Protein AF-A0A2V7GII0-F1 (afdb_monomer)

Radius of gyration: 19.77 Å; Cα contacts (8 Å, |Δi|>4): 20; chains: 1; bounding box: 32×27×68 Å

pLDDT: mean 85.57, std 12.08, range [47.81, 95.56]

Solvent-accessible surface area (backbone atoms only — not comparable to full-atom values): 5134 Å² total; per-residue (Å²): 138,82,78,77,82,78,83,76,87,68,70,84,76,50,55,66,58,52,50,53,51,50,53,52,50,53,50,54,51,51,55,52,52,60,59,34,49,76,82,50,78,95,50,63,70,62,49,54,53,47,51,50,21,59,78,70,74,53,80,78,83,94,82,79,71,89,89,71,51,63,68,59,51,55,51,48,74,73,106

Secondary structure (DSSP, 8-state):
--PPPPPPPPGGGTHHHHHHHHHHHHHHHHHHHHHHTTT--S-HHHHHHHHHHHHTT--------TTSSHHHHHHHHH-

Sequence (79 aa):
MTHPPSPLPHPASRTSGDLELLERLAAARMDLLSHVGRRIVGQKDILDGILTAVFSGGHALLVGVPGLAKTLMVQSVAE

Foldseek 3Di:
DDDPDDDDDDPPVVVVVVVVVVVVLVVVLVVLCVQLCVVDPPCVVVLVVCSVCVVVVHDDDDDDDPPNCPVVSVVSSVD

Mean predicted aligned error: 9.1 Å

Structure (mmCIF, N/CA/C/O backbone):
data_AF-A0A2V7GII0-F1
#
_entry.id   AF-A0A2V7GII0-F1
#
loop_
_atom_site.group_PDB
_atom_site.id
_atom_site.type_symbol
_atom_site.label_atom_id
_atom_site.label_alt_id
_atom_site.label_comp_id
_atom_site.label_asym_id
_atom_site.label_entity_id
_atom_site.label_seq_id
_atom_site.pdbx_PDB_ins_code
_atom_site.Cartn_x
_atom_site.Cartn_y
_atom_site.Cartn_z
_atom_site.occupancy
_atom_site.B_iso_or_equiv
_atom_site.auth_seq_id
_atom_site.auth_comp_id
_atom_site.auth_asym_id
_atom_site.auth_atom_id
_atom_site.pdbx_PDB_model_num
ATOM 1 N N . MET A 1 1 ? 6.825 17.035 -54.622 1.00 47.81 1 MET A N 1
ATOM 2 C CA . MET A 1 1 ? 7.820 16.776 -53.559 1.00 47.81 1 MET A CA 1
ATOM 3 C C . MET A 1 1 ? 7.115 16.051 -52.421 1.00 47.81 1 MET A C 1
ATOM 5 O O . MET A 1 1 ? 6.569 16.694 -51.539 1.00 47.81 1 MET A O 1
ATOM 9 N N . THR A 1 2 ? 7.013 14.724 -52.495 1.00 56.97 2 THR A N 1
ATOM 10 C CA . THR A 1 2 ? 6.403 13.900 -51.441 1.00 56.97 2 THR A CA 1
ATOM 11 C C . THR A 1 2 ? 7.509 13.431 -50.507 1.00 56.97 2 THR A C 1
ATOM 13 O O . THR A 1 2 ? 8.375 12.658 -50.912 1.00 56.97 2 THR A O 1
ATOM 16 N N . HIS A 1 3 ? 7.512 13.953 -49.285 1.00 60.78 3 HIS A N 1
ATOM 17 C CA . HIS A 1 3 ? 8.423 13.521 -48.232 1.00 60.78 3 HIS A CA 1
ATOM 18 C C . HIS A 1 3 ? 8.113 12.051 -47.883 1.00 60.78 3 HIS A C 1
ATOM 20 O O . HIS A 1 3 ? 6.933 11.722 -47.733 1.00 60.78 3 HIS A O 1
ATOM 26 N N . PRO A 1 4 ? 9.107 11.151 -47.769 1.00 70.38 4 PRO A N 1
ATOM 27 C CA . PRO A 1 4 ? 8.851 9.809 -47.261 1.00 70.38 4 PRO A CA 1
ATOM 28 C C . PRO A 1 4 ? 8.390 9.885 -45.792 1.00 70.38 4 PRO A C 1
ATOM 30 O O . PRO A 1 4 ? 8.832 10.788 -45.068 1.00 70.38 4 PRO A O 1
ATOM 33 N N . PRO A 1 5 ? 7.506 8.972 -45.345 1.00 69.88 5 PRO A N 1
ATOM 34 C CA . PRO A 1 5 ? 7.096 8.890 -43.948 1.00 69.88 5 PRO A CA 1
ATOM 35 C C . PRO A 1 5 ? 8.314 8.592 -43.065 1.00 69.88 5 PRO A C 1
ATOM 37 O O . PRO A 1 5 ? 9.101 7.695 -43.369 1.00 69.88 5 PRO A O 1
ATOM 40 N N . SER A 1 6 ? 8.476 9.355 -41.979 1.00 70.00 6 SER A N 1
ATOM 41 C CA . SER A 1 6 ? 9.522 9.107 -40.982 1.00 70.00 6 SER A CA 1
ATOM 42 C C . SER A 1 6 ? 9.419 7.675 -40.438 1.00 70.00 6 SER A C 1
ATOM 44 O O . SER A 1 6 ? 8.305 7.203 -40.187 1.00 70.00 6 SER A O 1
ATOM 46 N N . PRO A 1 7 ? 10.550 6.974 -40.233 1.00 67.75 7 PRO A N 1
ATOM 47 C CA . PRO A 1 7 ? 10.533 5.601 -39.756 1.00 67.75 7 PRO A CA 1
ATOM 48 C C . PRO A 1 7 ? 9.924 5.530 -38.353 1.00 67.75 7 PRO A C 1
ATOM 50 O O . PRO A 1 7 ? 10.314 6.269 -37.447 1.00 67.75 7 PRO A O 1
ATOM 53 N N . LEU A 1 8 ? 8.949 4.635 -38.184 1.00 64.50 8 LEU A N 1
ATOM 54 C CA . LEU A 1 8 ? 8.350 4.339 -36.887 1.00 64.50 8 LEU A CA 1
ATOM 55 C C . LEU A 1 8 ? 9.427 3.768 -35.944 1.00 64.50 8 LEU A C 1
ATOM 57 O O . LEU A 1 8 ? 10.219 2.923 -36.369 1.00 64.50 8 LEU A O 1
ATOM 61 N N . PRO A 1 9 ? 9.466 4.188 -34.669 1.00 64.94 9 PRO A N 1
ATOM 62 C CA . PRO A 1 9 ? 10.472 3.728 -33.715 1.00 64.94 9 PRO A CA 1
ATOM 63 C C . PRO A 1 9 ? 10.443 2.199 -33.536 1.00 64.94 9 PRO A C 1
ATOM 65 O O . PRO A 1 9 ? 9.453 1.644 -33.053 1.00 64.94 9 PRO A O 1
ATOM 68 N N . HIS A 1 10 ? 11.546 1.539 -33.907 1.00 59.75 10 HIS A N 1
ATOM 69 C CA . HIS A 1 10 ? 11.741 0.084 -33.879 1.00 59.75 10 HIS A CA 1
ATOM 70 C C . HIS A 1 10 ? 11.815 -0.451 -32.423 1.00 59.75 10 HIS A C 1
ATOM 72 O O . HIS A 1 10 ? 12.474 0.167 -31.587 1.00 59.75 10 HIS A O 1
ATOM 78 N N . PRO A 1 11 ? 11.153 -1.577 -32.080 1.00 60.50 11 PRO A N 1
ATOM 79 C 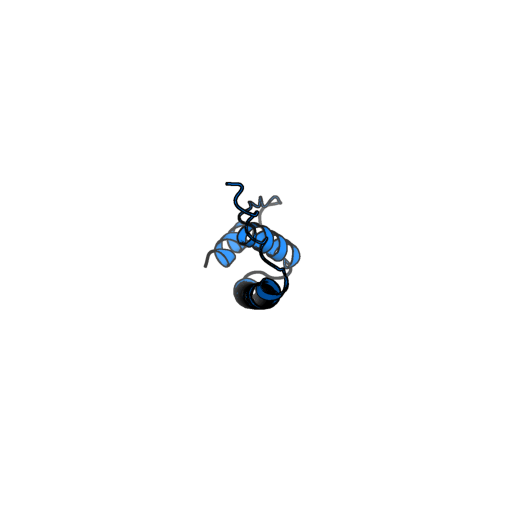CA . PRO A 1 11 ? 10.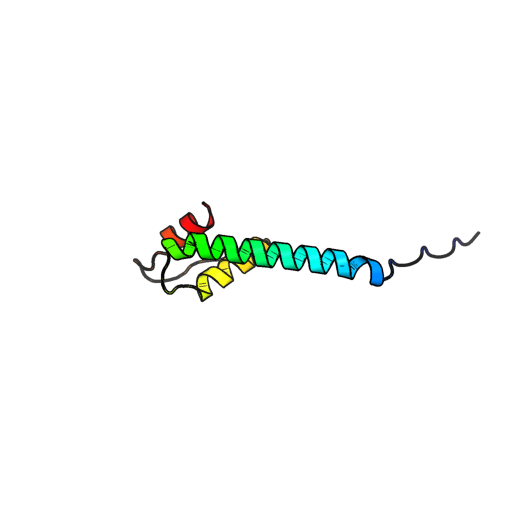963 -2.051 -30.699 1.00 60.50 11 PRO A CA 1
ATOM 80 C C . PRO A 1 11 ? 12.239 -2.468 -29.947 1.00 60.50 11 PRO A C 1
ATOM 82 O O . PRO A 1 11 ? 12.229 -2.502 -28.721 1.00 60.50 11 PRO A O 1
ATOM 85 N N . ALA A 1 12 ? 13.345 -2.745 -30.640 1.00 57.66 12 ALA A N 1
ATOM 86 C CA . ALA A 1 12 ? 14.547 -3.314 -30.025 1.00 57.66 12 ALA A CA 1
ATOM 87 C C . ALA A 1 12 ? 15.267 -2.388 -29.018 1.00 57.66 12 ALA A C 1
ATOM 89 O O . ALA A 1 12 ? 15.982 -2.887 -28.157 1.00 57.66 12 ALA A O 1
ATOM 90 N N . SER A 1 13 ? 15.075 -1.062 -29.084 1.00 57.31 13 SER A N 1
ATOM 91 C CA . SER A 1 13 ? 15.716 -0.117 -28.151 1.00 57.31 13 SER A CA 1
ATOM 92 C C . SER A 1 13 ? 14.869 0.228 -26.918 1.00 57.31 13 SER A C 1
ATOM 94 O O . SER A 1 13 ? 15.358 0.934 -26.041 1.00 57.31 13 SER A O 1
ATOM 96 N N . ARG A 1 14 ? 13.605 -0.222 -26.840 1.00 58.88 14 ARG A N 1
ATOM 97 C CA . ARG A 1 14 ? 12.710 0.050 -25.695 1.00 58.88 14 ARG A CA 1
ATOM 98 C C . ARG A 1 14 ? 12.785 -1.030 -24.615 1.00 58.88 14 ARG A C 1
ATOM 100 O O . ARG A 1 14 ? 12.635 -0.723 -23.442 1.00 58.88 14 ARG A O 1
ATOM 107 N N . THR A 1 15 ? 13.110 -2.268 -24.991 1.00 63.91 15 THR A N 1
ATOM 108 C CA . THR A 1 15 ? 13.113 -3.422 -24.079 1.00 63.91 15 THR A CA 1
ATOM 109 C C . THR A 1 15 ? 14.084 -3.277 -22.905 1.00 63.91 15 THR A C 1
ATOM 111 O O . THR A 1 15 ? 13.734 -3.639 -21.788 1.00 63.91 15 THR A O 1
ATOM 114 N N . SER A 1 16 ? 15.289 -2.736 -23.126 1.00 72.44 16 SER A N 1
ATOM 115 C CA . SER A 1 16 ? 16.271 -2.560 -22.044 1.00 72.44 16 SER A CA 1
ATOM 116 C C . SER A 1 16 ? 15.841 -1.500 -21.027 1.00 72.44 16 SER A C 1
ATOM 118 O O . SER A 1 16 ? 16.006 -1.718 -19.833 1.00 72.44 16 SER A O 1
ATOM 120 N N . GLY A 1 17 ? 15.248 -0.391 -21.484 1.00 83.88 17 GLY A N 1
ATOM 121 C CA . GLY A 1 17 ? 14.747 0.661 -20.592 1.00 83.88 17 GLY A CA 1
ATOM 122 C C . GLY A 1 17 ? 13.493 0.239 -19.823 1.00 83.88 17 GLY A C 1
ATOM 123 O O . GLY A 1 17 ? 13.375 0.524 -18.634 1.00 83.88 17 GLY A O 1
ATOM 124 N N . ASP A 1 18 ? 12.586 -0.494 -20.474 1.00 87.62 18 ASP A N 1
ATOM 125 C CA . ASP A 1 18 ? 11.384 -1.028 -19.826 1.00 87.62 18 ASP A CA 1
ATOM 126 C C . ASP A 1 18 ? 11.743 -2.061 -18.748 1.00 87.62 18 ASP A C 1
ATOM 128 O O . ASP A 1 18 ? 11.161 -2.048 -17.662 1.00 87.62 18 ASP A O 1
ATOM 132 N N . LEU A 1 19 ? 12.728 -2.927 -19.018 1.00 90.94 19 LEU A N 1
ATOM 133 C CA . LEU A 1 19 ? 13.216 -3.904 -18.045 1.00 90.94 19 LEU A CA 1
ATOM 134 C C . LEU A 1 19 ? 13.849 -3.218 -16.827 1.00 90.94 19 LEU A C 1
ATOM 136 O O . LEU A 1 19 ? 13.515 -3.566 -15.698 1.00 90.94 19 LEU A O 1
ATOM 140 N N . GLU A 1 20 ? 14.688 -2.203 -17.043 1.00 91.62 20 GLU A N 1
ATOM 141 C CA . GLU A 1 20 ? 15.288 -1.418 -15.956 1.00 91.62 20 GLU A CA 1
ATOM 142 C C . GLU A 1 20 ? 14.214 -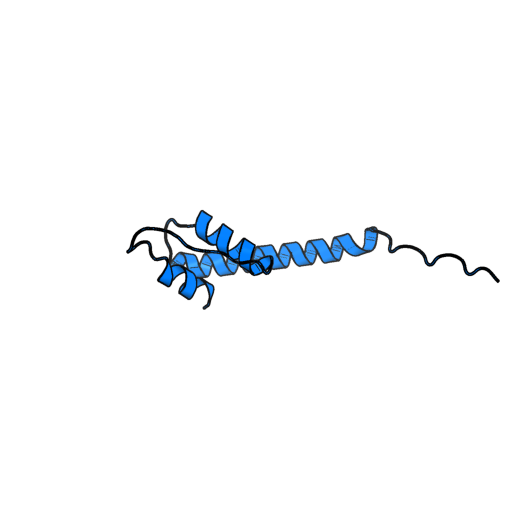0.717 -15.104 1.00 91.62 20 GLU A C 1
ATOM 144 O O . GLU A 1 20 ? 14.285 -0.702 -13.872 1.00 91.62 20 GLU A O 1
ATOM 149 N N . LEU A 1 21 ? 13.172 -0.167 -15.736 1.00 91.06 21 LEU A N 1
ATOM 150 C CA . LEU A 1 21 ? 12.056 0.451 -15.021 1.00 91.06 21 LEU A CA 1
ATOM 151 C C . LEU A 1 21 ? 11.280 -0.572 -14.177 1.00 91.06 21 LEU A C 1
ATOM 153 O O . LEU A 1 21 ? 10.926 -0.281 -13.033 1.00 91.06 21 LEU A O 1
ATOM 157 N N . LEU A 1 22 ? 11.043 -1.768 -14.720 1.00 92.56 22 LEU A N 1
ATOM 158 C CA . LEU A 1 22 ? 10.409 -2.886 -14.015 1.00 92.56 22 LEU A CA 1
ATOM 159 C C . LEU A 1 22 ? 11.220 -3.329 -12.795 1.00 92.56 22 LEU A C 1
ATOM 161 O O . LEU A 1 22 ? 10.650 -3.512 -11.719 1.00 92.56 22 LEU A O 1
ATOM 165 N N . GLU A 1 23 ? 12.537 -3.459 -12.935 1.00 94.19 23 GLU A N 1
ATOM 166 C CA . GLU A 1 23 ? 13.432 -3.812 -11.829 1.00 94.19 23 GLU A CA 1
ATOM 167 C C . GLU A 1 23 ? 13.398 -2.757 -10.721 1.00 94.19 23 GLU A C 1
ATOM 169 O O . GLU A 1 23 ? 13.236 -3.090 -9.543 1.00 94.19 23 GLU A O 1
ATOM 174 N N . ARG A 1 24 ? 13.458 -1.472 -11.089 1.00 94.19 24 ARG A N 1
ATOM 175 C CA . ARG A 1 24 ? 13.353 -0.359 -10.134 1.00 94.19 24 ARG A CA 1
ATOM 176 C C . ARG A 1 24 ? 12.007 -0.341 -9.414 1.00 94.19 24 ARG A C 1
ATOM 178 O O . ARG A 1 24 ? 11.968 -0.105 -8.208 1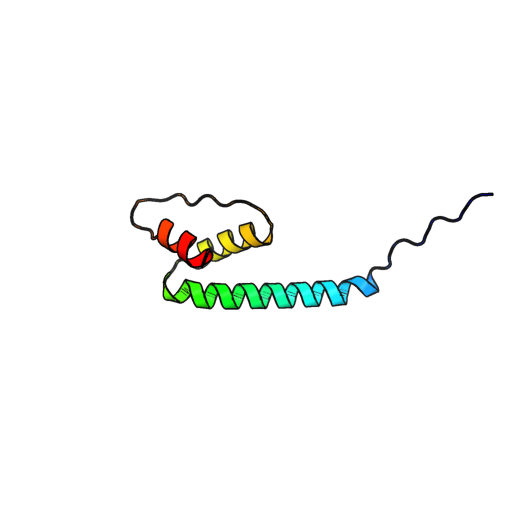.00 94.19 24 ARG A O 1
ATOM 185 N N . LEU A 1 25 ? 10.912 -0.610 -10.125 1.00 93.88 25 LEU A N 1
ATOM 186 C CA . LEU A 1 25 ? 9.576 -0.701 -9.536 1.00 93.88 25 LEU A CA 1
ATOM 187 C C . LEU A 1 25 ? 9.473 -1.883 -8.562 1.00 93.88 25 LEU A C 1
ATOM 189 O O . LEU A 1 25 ? 8.925 -1.737 -7.468 1.00 93.88 25 LEU A O 1
ATOM 193 N N . ALA A 1 26 ? 10.014 -3.044 -8.937 1.00 93.88 26 ALA A N 1
ATOM 194 C CA . ALA A 1 26 ? 10.025 -4.233 -8.094 1.00 93.88 26 ALA A CA 1
ATOM 195 C C . ALA A 1 26 ? 10.827 -4.007 -6.803 1.00 93.88 26 ALA A C 1
ATOM 197 O O . ALA A 1 26 ? 10.349 -4.367 -5.725 1.00 93.88 26 ALA A O 1
ATOM 198 N N . ALA A 1 27 ? 11.996 -3.366 -6.903 1.00 95.25 27 ALA A N 1
ATOM 199 C CA .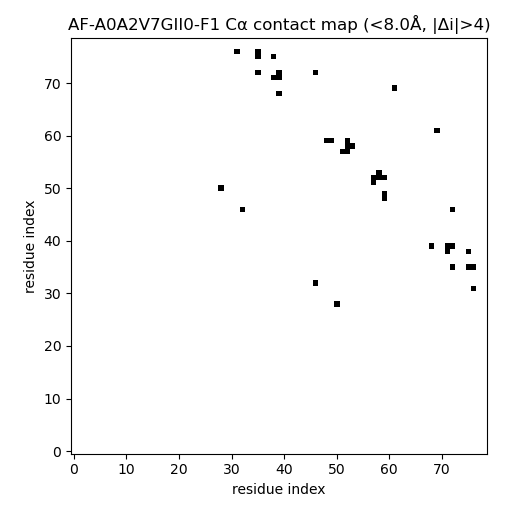 ALA A 1 27 ? 12.809 -2.983 -5.752 1.00 95.25 27 ALA A CA 1
ATOM 200 C C . ALA A 1 27 ? 12.060 -1.999 -4.838 1.00 95.25 27 ALA A C 1
ATOM 202 O O . ALA A 1 27 ? 11.883 -2.280 -3.654 1.00 95.25 27 ALA A O 1
ATOM 203 N N . ALA A 1 28 ? 11.511 -0.914 -5.398 1.00 92.38 28 ALA A N 1
ATOM 204 C CA . ALA A 1 28 ? 10.748 0.075 -4.635 1.00 92.38 28 ALA A CA 1
ATOM 205 C C . ALA A 1 28 ? 9.536 -0.543 -3.916 1.00 92.38 28 ALA A C 1
ATOM 207 O O . ALA A 1 28 ? 9.275 -0.238 -2.752 1.00 92.38 28 ALA A O 1
ATOM 208 N N . ARG A 1 29 ? 8.814 -1.460 -4.577 1.00 93.75 29 ARG A N 1
ATOM 209 C CA . ARG A 1 29 ? 7.721 -2.215 -3.950 1.00 93.75 29 ARG A CA 1
ATOM 210 C C . ARG A 1 29 ? 8.223 -3.055 -2.776 1.00 93.75 29 ARG A C 1
ATOM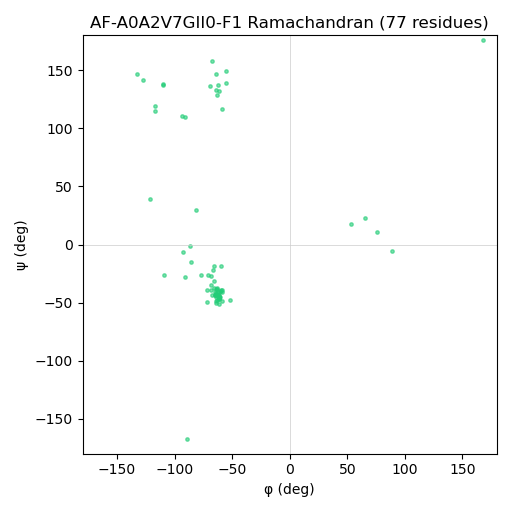 212 O O . ARG A 1 29 ? 7.581 -3.067 -1.729 1.00 93.75 29 ARG A O 1
ATOM 219 N N . MET A 1 30 ? 9.328 -3.779 -2.950 1.00 93.38 30 MET A N 1
ATOM 220 C CA . MET A 1 30 ? 9.884 -4.651 -1.912 1.00 93.38 30 MET A CA 1
ATOM 221 C C . MET A 1 30 ? 10.290 -3.854 -0.669 1.00 93.38 30 MET A C 1
ATOM 223 O O . MET A 1 30 ? 9.914 -4.222 0.447 1.00 93.38 30 MET A O 1
ATOM 227 N N . ASP A 1 31 ? 10.988 -2.739 -0.872 1.00 92.75 31 ASP A N 1
ATOM 228 C CA . ASP A 1 31 ? 11.453 -1.867 0.204 1.00 92.75 31 ASP A CA 1
ATOM 229 C C . ASP A 1 31 ? 10.271 -1.300 0.991 1.00 92.75 31 ASP A C 1
ATOM 231 O O . ASP A 1 31 ? 10.231 -1.407 2.221 1.00 92.75 31 ASP A O 1
ATOM 235 N N . LEU A 1 32 ? 9.249 -0.797 0.293 1.00 91.19 32 LEU A N 1
ATOM 236 C CA . LEU A 1 32 ? 8.074 -0.228 0.941 1.00 91.19 32 LEU A CA 1
ATOM 237 C C . LEU A 1 32 ? 7.278 -1.284 1.725 1.00 91.19 32 LEU A C 1
ATOM 239 O O . LEU A 1 32 ? 6.903 -1.053 2.875 1.00 91.19 32 LEU A O 1
ATOM 243 N N . LEU A 1 33 ? 7.078 -2.478 1.155 1.00 90.69 33 LEU A N 1
ATOM 244 C CA . LEU A 1 33 ? 6.432 -3.592 1.858 1.00 90.69 33 LEU A CA 1
ATOM 245 C C . LEU A 1 33 ? 7.210 -3.997 3.117 1.00 90.69 33 LEU A C 1
ATOM 247 O O . LEU A 1 33 ? 6.596 -4.277 4.149 1.00 90.69 33 LEU A O 1
ATOM 251 N N . SER A 1 34 ? 8.546 -4.004 3.060 1.00 90.38 34 SER A N 1
ATOM 252 C CA . SER A 1 34 ? 9.387 -4.326 4.219 1.00 90.38 34 SER A CA 1
ATOM 253 C C . SER A 1 34 ? 9.226 -3.300 5.347 1.00 90.38 34 SER A C 1
ATOM 255 O O . SER A 1 34 ? 9.173 -3.660 6.524 1.00 90.38 34 SER A O 1
ATOM 257 N N . HIS A 1 35 ? 9.088 -2.020 4.994 1.00 90.50 35 HIS A N 1
ATOM 258 C CA . HIS A 1 35 ? 8.922 -0.931 5.946 1.00 90.50 35 HIS A CA 1
ATOM 259 C C . HIS A 1 35 ? 7.544 -0.952 6.598 1.00 90.50 35 HIS A C 1
ATOM 261 O O . HIS A 1 35 ? 7.446 -0.929 7.829 1.00 90.50 35 HIS A O 1
ATOM 267 N N . VAL A 1 36 ? 6.494 -1.063 5.785 1.00 90.50 36 VAL A N 1
ATOM 268 C CA . VAL A 1 36 ? 5.104 -1.079 6.248 1.00 90.50 36 VAL A CA 1
ATOM 269 C C . VAL A 1 36 ? 4.788 -2.356 7.029 1.00 90.50 36 VAL A C 1
ATOM 271 O O . VAL A 1 36 ? 4.074 -2.305 8.032 1.00 90.50 36 VAL A O 1
ATOM 274 N N . GLY A 1 37 ? 5.376 -3.492 6.640 1.00 86.88 37 GLY A N 1
ATOM 275 C CA . GLY A 1 37 ? 5.210 -4.782 7.316 1.00 86.88 37 GLY A CA 1
ATOM 276 C C . GLY A 1 37 ? 5.645 -4.790 8.787 1.00 86.88 37 GLY A C 1
ATOM 277 O O . GLY A 1 37 ? 5.204 -5.644 9.550 1.00 86.88 37 GLY A O 1
ATOM 278 N N . ARG A 1 38 ? 6.450 -3.808 9.225 1.00 88.12 38 ARG A N 1
ATOM 279 C CA . ARG A 1 38 ? 6.806 -3.622 10.645 1.00 88.12 38 ARG A CA 1
ATOM 280 C C . ARG A 1 38 ? 5.639 -3.122 11.500 1.00 88.12 38 ARG A C 1
ATOM 282 O O . ARG A 1 38 ? 5.631 -3.356 12.704 1.00 88.12 38 ARG A O 1
ATOM 289 N N . ARG A 1 39 ? 4.674 -2.422 10.895 1.00 89.50 39 ARG A N 1
ATOM 290 C CA . ARG A 1 39 ? 3.491 -1.861 11.574 1.00 89.50 39 ARG A CA 1
ATOM 291 C C . ARG A 1 39 ? 2.197 -2.592 11.207 1.00 89.50 39 ARG A C 1
ATOM 293 O O . ARG A 1 39 ? 1.260 -2.596 12.000 1.00 89.50 39 ARG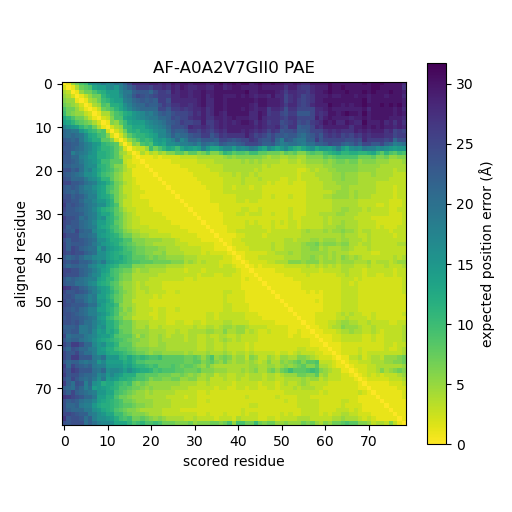 A O 1
ATOM 300 N N . ILE A 1 40 ? 2.138 -3.204 10.024 1.00 89.31 40 ILE A N 1
ATOM 301 C CA . ILE A 1 40 ? 0.943 -3.850 9.474 1.00 89.31 40 ILE A CA 1
ATOM 302 C C . ILE A 1 40 ? 1.186 -5.353 9.302 1.00 89.31 40 ILE A C 1
ATOM 304 O O . ILE A 1 40 ? 1.985 -5.772 8.470 1.00 89.31 40 ILE A O 1
ATOM 308 N N . VAL A 1 41 ? 0.445 -6.174 10.050 1.00 88.25 41 VAL A N 1
ATOM 309 C CA . VAL A 1 41 ? 0.549 -7.643 10.013 1.00 88.25 41 VAL A CA 1
ATOM 310 C C . VAL A 1 41 ? -0.705 -8.246 9.380 1.00 88.25 41 VAL A C 1
ATOM 312 O O . VAL A 1 41 ? -1.820 -7.822 9.674 1.00 88.25 41 VAL A O 1
ATOM 315 N N . GLY A 1 42 ? -0.530 -9.248 8.513 1.00 87.94 42 GLY A N 1
ATOM 316 C CA . GLY A 1 42 ? -1.634 -10.047 7.964 1.00 87.94 42 GLY A CA 1
ATOM 317 C C . GLY A 1 42 ? -2.478 -9.371 6.876 1.00 87.94 42 GLY A C 1
ATOM 318 O O . GLY A 1 42 ? -3.515 -9.911 6.5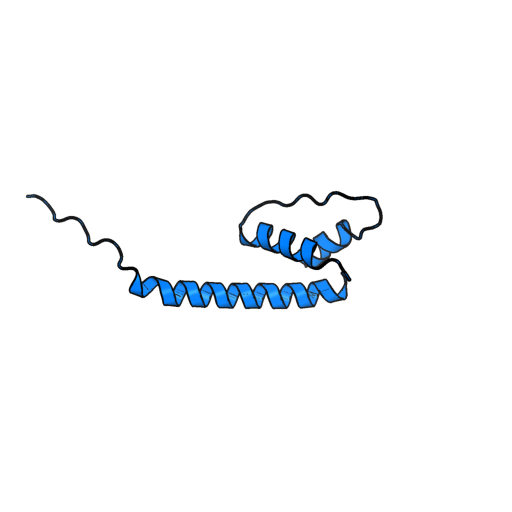17 1.00 87.94 42 GLY A O 1
ATOM 319 N N . GLN A 1 43 ? -2.052 -8.220 6.341 1.00 89.56 43 GLN A N 1
ATOM 320 C CA . GLN A 1 43 ? -2.811 -7.439 5.347 1.00 89.56 43 GLN A CA 1
ATOM 321 C C . GLN A 1 43 ? -2.048 -7.239 4.026 1.00 89.56 43 GLN A C 1
ATOM 323 O O . GLN A 1 43 ? -2.070 -6.155 3.443 1.00 89.56 43 GLN A O 1
ATOM 328 N N . LYS A 1 44 ? -1.334 -8.271 3.560 1.00 89.12 44 LYS A N 1
ATOM 329 C CA . LYS A 1 44 ? -0.472 -8.176 2.371 1.00 89.12 44 LYS A CA 1
ATOM 330 C C . LYS A 1 44 ? -1.256 -7.835 1.099 1.00 89.12 44 LYS A C 1
ATOM 332 O O . LYS A 1 44 ? -0.855 -6.930 0.377 1.00 89.12 44 LYS A O 1
ATOM 337 N N . ASP A 1 45 ? -2.388 -8.496 0.875 1.00 91.50 45 ASP A N 1
ATOM 338 C CA . ASP A 1 45 ? -3.174 -8.332 -0.355 1.00 91.50 45 ASP A CA 1
ATOM 339 C C . ASP A 1 45 ? -3.776 -6.924 -0.478 1.00 91.50 45 ASP A C 1
ATOM 341 O O . ASP A 1 45 ? -3.796 -6.335 -1.558 1.00 91.50 45 ASP A O 1
ATOM 345 N N . ILE A 1 46 ? -4.216 -6.344 0.646 1.00 92.19 46 ILE A N 1
ATOM 346 C CA . ILE A 1 46 ? -4.707 -4.958 0.681 1.00 92.19 46 ILE A CA 1
ATOM 347 C C . ILE A 1 46 ? -3.571 -3.996 0.335 1.00 92.19 46 ILE A C 1
ATOM 349 O O . ILE A 1 46 ? -3.760 -3.064 -0.447 1.00 92.19 46 ILE A O 1
ATOM 353 N N . LEU A 1 47 ? -2.386 -4.237 0.898 1.00 92.56 47 LEU A N 1
ATOM 354 C CA . LEU A 1 47 ? -1.210 -3.420 0.645 1.00 92.56 47 LEU A CA 1
ATOM 355 C C . LEU A 1 47 ? -0.801 -3.475 -0.829 1.00 92.56 47 LEU A C 1
ATOM 357 O O . LEU A 1 47 ? -0.588 -2.432 -1.437 1.00 92.56 47 LEU A O 1
ATOM 361 N N . ASP A 1 48 ? -0.802 -4.662 -1.432 1.00 92.50 48 ASP A N 1
ATOM 362 C CA . ASP A 1 48 ? -0.539 -4.833 -2.861 1.00 92.50 48 ASP A CA 1
ATOM 363 C C . ASP A 1 48 ? -1.538 -4.057 -3.737 1.00 92.50 48 ASP A C 1
ATOM 365 O O . ASP A 1 48 ? -1.133 -3.414 -4.710 1.00 92.50 48 ASP A O 1
ATOM 369 N N . GLY A 1 49 ? -2.822 -4.026 -3.365 1.00 93.88 49 GLY A N 1
ATOM 370 C CA . GLY A 1 49 ? -3.834 -3.216 -4.050 1.00 93.88 49 GLY A CA 1
ATOM 371 C C . GLY A 1 49 ? -3.583 -1.707 -3.947 1.00 93.88 49 GLY A C 1
ATOM 372 O O . GLY A 1 49 ? -3.688 -0.992 -4.945 1.00 93.88 49 GLY A O 1
ATOM 373 N N . ILE A 1 50 ? -3.200 -1.218 -2.764 1.00 93.62 50 ILE A N 1
ATOM 374 C CA . ILE A 1 50 ? -2.857 0.197 -2.548 1.00 93.62 50 ILE A CA 1
ATOM 375 C C . ILE A 1 50 ? -1.635 0.586 -3.381 1.00 93.62 50 ILE A C 1
ATOM 377 O O . ILE A 1 50 ? -1.674 1.594 -4.081 1.00 93.62 50 ILE A O 1
ATOM 381 N N . LEU A 1 51 ? -0.570 -0.220 -3.349 1.00 93.31 51 LEU A N 1
ATOM 382 C CA . LEU A 1 51 ? 0.647 0.052 -4.117 1.00 93.31 51 LEU A CA 1
ATOM 383 C C . LEU A 1 51 ? 0.394 0.027 -5.617 1.00 93.31 51 LEU A C 1
ATOM 385 O O . LEU A 1 51 ? 0.906 0.880 -6.335 1.00 93.31 51 LEU A O 1
ATOM 389 N N . THR A 1 52 ? -0.448 -0.895 -6.079 1.00 94.00 52 THR A N 1
ATOM 390 C CA . THR A 1 52 ? -0.883 -0.926 -7.477 1.00 94.00 52 THR A CA 1
ATOM 391 C C . THR A 1 52 ? -1.566 0.384 -7.859 1.00 94.00 52 THR A C 1
ATOM 393 O O . THR A 1 52 ? -1.183 0.987 -8.857 1.00 94.00 52 THR A O 1
ATOM 396 N N . ALA A 1 53 ? -2.517 0.864 -7.049 1.00 95.56 53 ALA A N 1
ATOM 397 C CA . ALA A 1 53 ? -3.190 2.135 -7.303 1.00 95.56 53 ALA A CA 1
ATOM 398 C C . ALA A 1 53 ? -2.212 3.320 -7.296 1.00 95.56 53 ALA A C 1
ATOM 400 O O . ALA A 1 53 ? -2.270 4.154 -8.191 1.00 95.56 53 ALA A O 1
ATOM 401 N N . VAL A 1 54 ? -1.284 3.389 -6.340 1.00 92.44 54 VAL A N 1
ATOM 402 C CA . VAL A 1 54 ? -0.302 4.484 -6.262 1.00 92.44 54 VAL A CA 1
ATOM 403 C C . VAL A 1 54 ? 0.629 4.482 -7.476 1.00 92.44 54 VAL A C 1
ATOM 405 O O . VAL A 1 54 ? 0.776 5.508 -8.138 1.00 92.44 54 VAL A O 1
ATOM 408 N N . PHE A 1 55 ? 1.224 3.336 -7.813 1.00 92.62 55 PHE A N 1
ATOM 409 C CA . PHE A 1 55 ? 2.163 3.238 -8.933 1.00 92.62 55 PHE A CA 1
ATOM 410 C C . PHE A 1 55 ? 1.491 3.433 -10.294 1.00 92.62 55 PHE A C 1
ATOM 412 O O . PHE A 1 55 ? 2.140 3.902 -11.226 1.00 92.62 55 PHE A O 1
ATOM 419 N N . SER A 1 56 ? 0.197 3.126 -10.414 1.00 94.31 56 SER A N 1
ATOM 420 C CA . SER A 1 56 ? -0.574 3.386 -11.631 1.00 94.31 56 SER A CA 1
ATOM 421 C C . SER A 1 56 ? -1.175 4.797 -11.698 1.00 94.31 56 SER A C 1
ATOM 423 O O . SER A 1 56 ? -1.883 5.090 -12.659 1.00 94.31 56 SER A O 1
ATOM 425 N N . GLY A 1 57 ? -0.988 5.647 -10.678 1.00 94.50 57 GLY A N 1
ATOM 426 C CA . GLY A 1 57 ? -1.663 6.952 -10.576 1.00 94.50 57 GLY A CA 1
ATOM 427 C C . GLY A 1 57 ? -3.190 6.858 -10.414 1.00 94.50 57 GLY A C 1
ATOM 428 O O . GLY A 1 57 ? -3.921 7.774 -10.785 1.00 94.50 57 GLY A O 1
ATOM 429 N N . GLY A 1 58 ? -3.680 5.723 -9.920 1.00 95.31 58 GLY A N 1
ATOM 430 C CA . GLY A 1 58 ? -5.079 5.462 -9.607 1.00 95.31 58 GLY A CA 1
ATOM 431 C C . GLY A 1 58 ? -5.463 5.853 -8.177 1.00 95.31 58 GLY A C 1
ATOM 432 O O . GLY A 1 58 ? -4.731 6.529 -7.460 1.00 95.31 58 GLY A O 1
ATOM 433 N N . HIS A 1 59 ? -6.642 5.397 -7.752 1.00 95.00 59 HIS A N 1
ATOM 434 C CA . HIS A 1 59 ? -7.207 5.693 -6.435 1.00 95.00 59 HIS A CA 1
ATOM 435 C C . HIS A 1 59 ? -7.712 4.406 -5.777 1.00 95.00 59 HIS A C 1
ATOM 437 O O . HIS A 1 59 ? -8.218 3.516 -6.460 1.00 95.00 59 HIS A O 1
ATOM 443 N N . ALA A 1 60 ? -7.613 4.324 -4.450 1.00 93.12 60 ALA A N 1
ATOM 444 C CA . ALA A 1 60 ? -8.111 3.201 -3.661 1.00 93.12 60 ALA A CA 1
ATOM 445 C C . ALA A 1 60 ? -9.015 3.701 -2.526 1.00 93.12 60 ALA A C 1
ATOM 447 O O . ALA A 1 60 ? -8.728 4.716 -1.892 1.00 93.12 60 ALA A O 1
ATOM 448 N N . LEU A 1 61 ? -10.096 2.967 -2.248 1.00 94.06 61 LEU A N 1
ATOM 449 C CA . LEU A 1 61 ? -11.011 3.226 -1.136 1.00 94.06 61 LEU A CA 1
ATOM 450 C C . LEU A 1 61 ? -10.976 2.042 -0.166 1.00 94.06 61 LEU A C 1
ATOM 452 O O . LEU A 1 61 ? -11.328 0.924 -0.537 1.00 94.06 61 LEU A O 1
ATOM 456 N N . LEU A 1 62 ? -10.586 2.283 1.086 1.00 92.25 62 LEU A N 1
ATOM 457 C CA . LEU A 1 62 ? -10.560 1.247 2.118 1.00 92.25 62 LEU A CA 1
ATOM 458 C C . LEU A 1 62 ? -11.891 1.206 2.878 1.00 92.25 62 LEU A C 1
ATOM 460 O O . LEU A 1 62 ? -12.180 2.086 3.691 1.00 92.25 62 LEU A O 1
ATOM 464 N N . VAL A 1 63 ? -12.675 0.146 2.673 1.00 91.88 63 VAL A N 1
ATOM 465 C CA . VAL A 1 63 ? -13.953 -0.086 3.365 1.00 91.88 63 VAL A CA 1
ATOM 466 C C . VAL A 1 63 ? -13.821 -1.257 4.337 1.00 91.88 63 VAL A C 1
ATOM 468 O O . VAL A 1 63 ? -13.215 -2.276 4.027 1.00 91.88 63 VAL A O 1
ATOM 471 N N . GLY A 1 64 ? -14.387 -1.121 5.535 1.00 88.44 64 GLY A N 1
ATOM 472 C CA . GLY A 1 64 ? -14.448 -2.206 6.513 1.00 88.44 64 GLY A CA 1
ATOM 473 C C . GLY A 1 64 ? -14.870 -1.715 7.893 1.00 88.44 64 GLY A C 1
ATOM 474 O O . GLY A 1 64 ? -14.975 -0.509 8.130 1.00 88.44 64 GLY A O 1
ATOM 475 N N . VAL A 1 65 ? -15.037 -2.638 8.834 1.00 91.69 65 VAL A N 1
ATOM 476 C CA . VAL A 1 65 ? -15.442 -2.321 10.213 1.00 91.69 65 VAL A CA 1
ATOM 477 C C . VAL A 1 65 ? -14.355 -1.552 10.992 1.00 91.69 65 VAL A C 1
ATOM 479 O O . VAL A 1 65 ? -13.179 -1.572 10.597 1.00 91.69 65 VAL A O 1
ATOM 482 N N . PRO A 1 66 ? -14.708 -0.818 12.064 1.00 89.62 66 PRO A N 1
ATOM 483 C CA . PRO A 1 66 ? -13.735 -0.139 12.923 1.00 89.62 66 PRO A CA 1
ATOM 484 C C . PRO A 1 66 ? -12.668 -1.097 13.480 1.00 89.62 66 PRO A C 1
ATOM 486 O O . PRO A 1 66 ? -12.935 -2.275 13.689 1.00 89.62 66 PRO A O 1
ATOM 489 N N . GLY A 1 67 ? -11.450 -0.595 13.711 1.00 87.12 67 GLY A N 1
ATOM 490 C CA . GLY A 1 67 ? -10.361 -1.370 14.330 1.00 87.12 67 GLY A CA 1
ATOM 491 C C . GLY A 1 67 ? -9.459 -2.167 13.376 1.00 87.12 67 GLY A C 1
ATOM 492 O O . GLY A 1 67 ? -8.427 -2.664 13.804 1.00 87.12 67 GLY A O 1
ATOM 493 N N . LEU A 1 68 ? -9.757 -2.226 12.074 1.00 87.81 68 LEU A N 1
ATOM 494 C CA . LEU A 1 68 ? -8.951 -2.968 11.081 1.00 87.81 68 LEU A CA 1
ATOM 495 C C . LEU A 1 68 ? -7.706 -2.222 10.568 1.00 87.81 68 LEU A C 1
ATOM 497 O O . LEU A 1 68 ? -7.327 -2.370 9.410 1.00 87.81 68 LEU A O 1
ATOM 501 N N . ALA A 1 69 ? -7.110 -1.359 11.392 1.00 89.69 69 ALA A N 1
ATOM 502 C CA . ALA A 1 69 ? -5.889 -0.615 11.066 1.00 89.69 69 ALA A CA 1
ATOM 503 C C . ALA A 1 69 ? -5.920 0.198 9.745 1.00 89.69 69 ALA A C 1
ATOM 505 O O . ALA A 1 69 ? -4.867 0.611 9.275 1.00 89.69 69 ALA A O 1
ATOM 506 N N . LYS A 1 70 ? -7.100 0.491 9.165 1.00 92.44 70 LYS A N 1
ATOM 507 C CA . LYS A 1 70 ? -7.241 1.228 7.886 1.00 92.44 70 LYS A CA 1
ATOM 508 C C . LYS A 1 70 ? -6.462 2.544 7.878 1.00 92.44 70 LYS A C 1
ATOM 510 O O . LYS A 1 70 ? -5.710 2.820 6.953 1.00 92.44 70 LYS A O 1
ATOM 515 N N . THR A 1 71 ? -6.609 3.331 8.941 1.00 91.75 71 THR A N 1
ATOM 516 C CA . THR A 1 71 ? -5.915 4.615 9.092 1.00 91.75 71 THR A CA 1
ATOM 517 C C . THR A 1 71 ? -4.408 4.433 9.267 1.00 91.75 71 THR A C 1
ATOM 519 O O . THR A 1 71 ? -3.633 5.136 8.628 1.00 91.75 71 THR A O 1
ATOM 522 N N . LEU A 1 72 ? -3.990 3.460 10.084 1.00 91.50 72 LEU A N 1
ATOM 523 C CA . LEU A 1 72 ? -2.574 3.152 10.299 1.00 91.50 72 LEU A CA 1
ATOM 524 C C . LEU A 1 72 ? -1.902 2.678 9.006 1.00 91.50 72 LEU A C 1
ATOM 526 O O . LEU A 1 72 ? -0.755 3.024 8.752 1.00 91.50 72 LEU A O 1
ATOM 530 N N . MET A 1 73 ? -2.616 1.911 8.182 1.00 91.12 73 MET A N 1
ATOM 531 C CA . MET A 1 73 ? -2.131 1.408 6.901 1.00 91.12 73 MET A CA 1
ATOM 532 C C . MET A 1 73 ? -1.854 2.550 5.924 1.00 91.12 73 MET A C 1
ATOM 534 O O . MET A 1 73 ? -0.764 2.608 5.368 1.00 91.12 73 MET A O 1
ATOM 538 N N . VAL A 1 74 ? -2.794 3.490 5.774 1.00 91.38 74 VAL A N 1
ATOM 539 C CA . VAL A 1 74 ? -2.602 4.665 4.907 1.00 91.38 74 VAL A CA 1
ATOM 540 C C . VAL A 1 74 ? -1.446 5.535 5.405 1.00 91.38 74 VAL A C 1
ATOM 542 O O . VAL A 1 74 ? -0.610 5.932 4.603 1.00 91.38 74 VAL A O 1
ATOM 545 N N . GLN A 1 75 ? -1.352 5.781 6.716 1.00 92.19 75 GLN A N 1
ATOM 546 C CA . GLN A 1 75 ? -0.228 6.531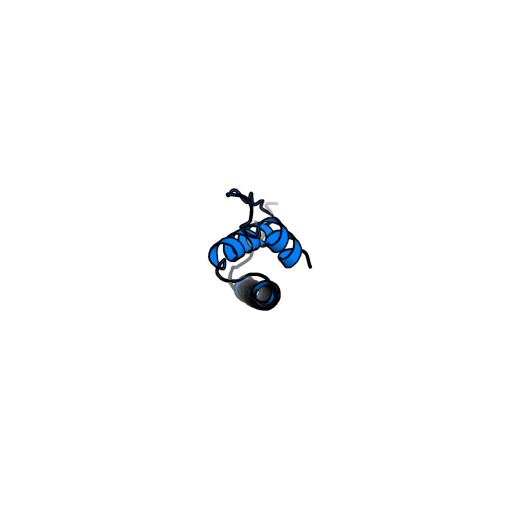 7.291 1.00 92.19 75 GLN A CA 1
ATOM 547 C C . GLN A 1 75 ? 1.110 5.825 7.057 1.00 92.19 75 GLN A C 1
ATOM 549 O O . GLN A 1 75 ? 2.066 6.459 6.643 1.00 92.19 75 GLN A O 1
ATOM 554 N N . SER A 1 76 ? 1.164 4.505 7.259 1.00 91.19 76 SER A N 1
ATOM 555 C CA . SER A 1 76 ? 2.403 3.735 7.100 1.00 91.19 76 SER A CA 1
ATOM 556 C C . SER A 1 76 ? 2.900 3.707 5.654 1.00 91.19 76 SER A C 1
ATOM 558 O O . SER A 1 76 ? 4.098 3.613 5.449 1.00 91.19 76 SER A O 1
ATOM 560 N N . VAL A 1 77 ? 2.001 3.759 4.664 1.00 90.12 77 VAL A N 1
ATOM 561 C CA . VAL A 1 77 ? 2.361 3.828 3.233 1.00 90.12 77 VAL A CA 1
ATOM 562 C C . VAL A 1 77 ? 2.807 5.237 2.820 1.00 90.12 77 VAL A C 1
ATOM 564 O O . VAL A 1 77 ? 3.536 5.377 1.843 1.00 90.12 77 VAL A O 1
ATOM 567 N N . ALA A 1 78 ? 2.348 6.273 3.526 1.00 88.88 78 ALA A N 1
ATOM 568 C CA . ALA A 1 78 ? 2.661 7.671 3.228 1.00 88.88 78 ALA A CA 1
ATOM 569 C C . ALA A 1 78 ? 3.973 8.171 3.867 1.00 88.88 78 ALA A C 1
ATOM 571 O O . ALA A 1 78 ? 4.452 9.237 3.481 1.00 88.88 78 ALA A O 1
ATOM 572 N N . GLU A 1 79 ? 4.511 7.436 4.845 1.00 84.12 79 GLU A N 1
ATOM 573 C CA . GLU A 1 79 ? 5.813 7.668 5.496 1.00 84.12 79 GLU A CA 1
ATOM 574 C C . GLU A 1 79 ? 6.956 6.951 4.762 1.00 84.12 79 GLU A C 1
ATOM 576 O O . GLU A 1 79 ? 8.029 7.579 4.614 1.00 84.12 79 GLU A O 1
#